Protein AF-A0A2G9R4Y3-F1 (afdb_monomer_lite)

Organism: Aquarana catesbeiana (NCBI:txid8400)

pLDDT: mean 88.49, std 9.56, range [63.53, 98.69]

Sequence (133 aa):
MIDRLEKGSGQQPVNLQEAKLLLKEDDELITEVYDYWIKKRKNCRGSSVIPAVKQEKRDGSSTSDPYVAFRRRTEKMQTRKNRKNDEASYEKMLKLRRDLSRAVTILEMIKRREKSKRELLHLTLEIMEKRYT

Structure (mmCIF, N/CA/C/O backbone):
data_AF-A0A2G9R4Y3-F1
#
_entry.id   AF-A0A2G9R4Y3-F1
#
loop_
_atom_site.group_PDB
_atom_site.id
_atom_site.type_symbol
_atom_site.label_atom_id
_atom_site.label_alt_id
_atom_site.label_comp_id
_atom_site.label_asym_id
_atom_site.label_entity_id
_atom_site.label_seq_id
_atom_site.pdbx_PDB_ins_code
_atom_site.Cartn_x
_atom_site.Cartn_y
_atom_site.Cartn_z
_atom_site.occupancy
_atom_site.B_iso_or_equiv
_atom_site.auth_seq_id
_atom_site.auth_comp_id
_atom_site.auth_asym_id
_atom_site.auth_atom_id
_atom_site.pdbx_PDB_model_num
ATOM 1 N N . MET A 1 1 ? -13.664 -7.518 6.327 1.00 86.12 1 MET A N 1
ATOM 2 C CA . MET A 1 1 ? -12.842 -8.694 6.696 1.00 86.12 1 MET A CA 1
ATOM 3 C C . MET A 1 1 ? -12.596 -9.612 5.498 1.00 86.12 1 MET A C 1
ATOM 5 O O . MET A 1 1 ? -11.438 -9.807 5.159 1.00 86.12 1 MET A O 1
ATOM 9 N N . ILE A 1 2 ? -13.635 -10.055 4.774 1.00 89.19 2 ILE A N 1
ATOM 10 C CA . ILE A 1 2 ? -13.506 -10.882 3.548 1.00 89.19 2 ILE A CA 1
ATOM 11 C C . ILE A 1 2 ? -12.510 -10.322 2.517 1.00 89.19 2 ILE A C 1
ATOM 13 O O . ILE A 1 2 ? -11.633 -11.046 2.068 1.00 89.19 2 ILE A O 1
ATOM 17 N N . ASP A 1 3 ? -12.593 -9.030 2.176 1.00 88.69 3 ASP A N 1
ATOM 18 C CA . ASP A 1 3 ? -11.673 -8.395 1.212 1.00 88.69 3 ASP A CA 1
ATOM 19 C C . ASP A 1 3 ? -10.194 -8.491 1.636 1.00 88.69 3 ASP A C 1
ATOM 21 O O . ASP A 1 3 ? -9.317 -8.692 0.800 1.00 88.69 3 ASP A O 1
ATOM 25 N N . ARG A 1 4 ? -9.907 -8.427 2.945 1.00 89.94 4 ARG A N 1
ATOM 26 C CA . ARG A 1 4 ? -8.541 -8.600 3.468 1.00 89.94 4 ARG A CA 1
ATOM 27 C C . ARG A 1 4 ? -8.068 -10.050 3.336 1.00 89.94 4 ARG A C 1
ATOM 29 O O . ARG A 1 4 ? -6.917 -10.263 2.971 1.00 89.94 4 ARG A O 1
ATOM 36 N N . LEU A 1 5 ? -8.946 -11.028 3.580 1.00 90.44 5 LEU A N 1
ATOM 37 C CA . LEU A 1 5 ? -8.644 -12.453 3.386 1.00 90.44 5 LEU A CA 1
ATOM 38 C C . LEU A 1 5 ? -8.415 -12.788 1.906 1.00 90.44 5 LEU A C 1
ATOM 40 O O . LEU A 1 5 ? -7.486 -13.521 1.570 1.00 90.44 5 LEU A O 1
ATOM 44 N N . GLU A 1 6 ? -9.220 -12.210 1.012 1.00 89.62 6 GLU A N 1
ATOM 45 C CA . GLU A 1 6 ? -9.061 -12.355 -0.438 1.00 89.62 6 GLU A CA 1
ATOM 46 C C . GLU A 1 6 ? -7.744 -11.750 -0.924 1.00 89.62 6 GLU A C 1
ATOM 48 O O . GLU A 1 6 ? -6.988 -12.435 -1.601 1.00 89.62 6 GLU A O 1
ATOM 53 N N . LYS A 1 7 ? -7.414 -10.517 -0.522 1.00 87.94 7 LYS A N 1
ATOM 54 C CA . LYS A 1 7 ? -6.141 -9.871 -0.888 1.00 87.94 7 LYS A CA 1
ATOM 55 C C . LYS A 1 7 ? -4.915 -10.574 -0.305 1.00 87.94 7 LYS A C 1
ATOM 57 O O . LYS A 1 7 ? -3.867 -10.577 -0.943 1.00 87.94 7 LYS A O 1
ATOM 62 N N . GLY A 1 8 ? -5.037 -11.151 0.892 1.00 85.19 8 GLY A N 1
ATOM 63 C CA . GLY A 1 8 ? -3.983 -11.965 1.503 1.00 85.19 8 GLY A CA 1
ATOM 64 C C . GLY A 1 8 ? -3.802 -13.325 0.825 1.00 85.19 8 GLY A C 1
ATOM 65 O O . GLY A 1 8 ? -2.738 -13.928 0.925 1.00 85.19 8 GLY A O 1
ATOM 66 N N . SER A 1 9 ? -4.818 -13.798 0.103 1.00 82.44 9 SER A N 1
ATOM 67 C CA . SER A 1 9 ? -4.778 -15.069 -0.608 1.00 82.44 9 SER A CA 1
ATOM 68 C C . SER A 1 9 ? -4.283 -14.875 -2.032 1.00 82.44 9 SER A C 1
ATOM 70 O O . SER A 1 9 ? -5.017 -14.408 -2.899 1.00 82.44 9 SER A O 1
ATOM 72 N N . GLY A 1 10 ? -3.033 -15.250 -2.281 1.00 74.25 10 GLY A N 1
ATOM 73 C CA . GLY A 1 10 ? -2.484 -15.315 -3.632 1.00 74.25 10 GLY A CA 1
ATOM 74 C C . GLY A 1 10 ? -3.010 -16.536 -4.393 1.00 74.25 10 GLY A C 1
ATOM 75 O O . GLY A 1 10 ? -4.197 -16.675 -4.666 1.00 74.25 10 GLY A O 1
ATOM 76 N N . GLN A 1 11 ? -2.105 -17.449 -4.751 1.00 70.00 11 GLN A N 1
ATOM 77 C CA . GLN A 1 11 ? -2.481 -18.717 -5.391 1.00 70.00 11 GLN A CA 1
ATOM 78 C C . GLN A 1 11 ? -3.101 -19.725 -4.415 1.00 70.00 11 GLN A C 1
ATOM 80 O O . GLN A 1 11 ? -3.841 -20.604 -4.846 1.00 70.00 11 GLN A O 1
ATOM 85 N N . GLN A 1 12 ? -2.792 -19.603 -3.122 1.00 81.00 12 GLN A N 1
ATOM 86 C CA . GLN A 1 12 ? -3.308 -20.462 -2.060 1.00 81.00 12 GLN A CA 1
ATOM 87 C C . GLN A 1 12 ? -4.182 -19.649 -1.101 1.00 81.00 12 GLN A C 1
ATOM 89 O O . GLN A 1 12 ? -3.909 -18.461 -0.885 1.00 81.00 12 GLN A O 1
ATOM 94 N N . PRO A 1 13 ? -5.239 -20.258 -0.539 1.00 85.00 13 PRO A N 1
ATOM 95 C CA . PRO A 1 13 ? -6.035 -19.609 0.480 1.00 85.00 13 PRO A CA 1
ATOM 96 C C . PRO A 1 13 ? -5.221 -19.400 1.754 1.00 85.00 13 PRO A C 1
ATOM 98 O O . PRO A 1 13 ? -4.520 -20.301 2.205 1.00 85.00 13 PRO A O 1
ATOM 101 N N . VAL A 1 14 ? -5.374 -18.209 2.328 1.00 90.38 14 VAL A N 1
ATOM 102 C CA . VAL A 1 14 ? -4.935 -17.876 3.686 1.00 90.38 14 VAL A CA 1
ATOM 103 C C . VAL A 1 14 ? -5.477 -18.917 4.667 1.00 90.38 14 VAL A C 1
ATOM 105 O O . VAL A 1 14 ? -6.645 -19.293 4.563 1.00 90.38 14 VAL A O 1
ATOM 108 N N . ASN A 1 15 ? -4.649 -19.382 5.604 1.00 92.38 15 ASN A N 1
ATOM 109 C CA . ASN A 1 15 ? -5.080 -20.283 6.680 1.00 92.38 15 ASN A CA 1
ATOM 110 C C . ASN A 1 15 ? -5.638 -19.503 7.891 1.00 92.38 15 ASN A C 1
ATOM 112 O O . ASN A 1 15 ? -5.509 -18.283 7.975 1.00 92.38 15 ASN A O 1
ATOM 116 N N . LEU A 1 16 ? -6.254 -20.192 8.857 1.00 91.31 16 LEU A N 1
ATOM 117 C CA . LEU A 1 16 ? -6.872 -19.530 10.015 1.00 91.31 16 LEU A CA 1
ATOM 118 C C . LEU A 1 16 ? -5.866 -18.701 10.843 1.00 91.31 16 LEU A C 1
ATOM 120 O O . LEU A 1 16 ? -6.202 -17.616 11.310 1.00 91.31 16 LEU A O 1
ATOM 124 N N . GLN A 1 17 ? -4.621 -19.165 10.989 1.00 91.06 17 GLN A N 1
ATOM 125 C CA . GLN A 1 17 ? -3.593 -18.444 11.747 1.00 91.06 17 GLN A CA 1
ATOM 126 C C . GLN A 1 17 ? -3.187 -17.139 11.047 1.00 91.06 17 GLN A C 1
ATOM 128 O O . GLN A 1 17 ? -3.051 -16.091 11.677 1.00 91.06 17 GLN A O 1
ATOM 133 N N . GLU A 1 18 ? -3.042 -17.180 9.728 1.00 91.31 18 GLU A N 1
ATOM 134 C CA . GLU A 1 18 ? -2.774 -16.005 8.903 1.00 91.31 18 GLU A CA 1
ATOM 135 C C . GLU A 1 18 ? -3.972 -15.041 8.890 1.00 91.31 18 GLU A C 1
ATOM 137 O O . GLU A 1 18 ? -3.786 -13.824 8.945 1.00 91.31 18 GLU A O 1
ATOM 142 N N . ALA A 1 19 ? -5.203 -15.562 8.888 1.00 90.19 19 ALA A N 1
ATOM 143 C CA . ALA A 1 19 ? -6.419 -14.759 8.996 1.00 90.19 19 ALA A CA 1
ATOM 144 C C . ALA A 1 19 ? -6.454 -13.957 10.306 1.00 90.19 19 ALA A C 1
ATOM 146 O O . ALA A 1 19 ? -6.765 -12.762 10.279 1.00 90.19 19 ALA A O 1
ATOM 147 N N . LYS A 1 20 ? -6.054 -14.576 11.426 1.00 91.19 20 LYS A N 1
ATOM 148 C CA . LYS A 1 20 ? -5.937 -13.892 12.722 1.00 91.19 20 LYS A CA 1
ATOM 149 C C . LYS A 1 20 ? -4.949 -12.729 12.680 1.00 91.19 20 LYS A C 1
ATOM 151 O O . LYS A 1 20 ? -5.277 -11.616 13.092 1.00 91.19 20 LYS A O 1
ATOM 156 N N . LEU A 1 21 ? -3.775 -12.944 12.084 1.00 90.00 21 LEU A N 1
ATOM 157 C CA . LEU A 1 21 ? -2.757 -11.899 11.923 1.00 90.00 21 LEU A CA 1
ATOM 158 C C . LEU A 1 21 ? -3.221 -10.739 11.021 1.00 90.00 21 LEU A C 1
ATOM 160 O O . LEU A 1 21 ? -2.832 -9.588 11.242 1.00 90.00 21 LEU A O 1
ATOM 164 N N . LEU A 1 22 ? -4.044 -11.027 10.008 1.00 88.81 22 LEU A N 1
ATOM 165 C CA . LEU A 1 22 ? -4.528 -10.042 9.036 1.00 88.81 22 LEU A CA 1
ATOM 166 C C . LEU A 1 22 ? -5.677 -9.175 9.556 1.00 88.81 22 LEU A C 1
ATOM 168 O O . LEU A 1 22 ? -5.773 -7.998 9.190 1.00 88.81 22 LEU A O 1
ATOM 172 N N . LEU A 1 23 ? -6.589 -9.755 10.336 1.00 87.69 23 LEU A N 1
ATOM 173 C CA . LEU A 1 23 ? -7.831 -9.083 10.706 1.00 87.69 23 LEU A CA 1
ATOM 174 C C . LEU A 1 23 ? -7.691 -8.246 11.978 1.00 87.69 23 LEU A C 1
ATOM 176 O O . LEU A 1 23 ? -8.237 -7.147 11.977 1.00 87.69 23 LEU A O 1
ATOM 180 N N . LYS A 1 24 ? -6.859 -8.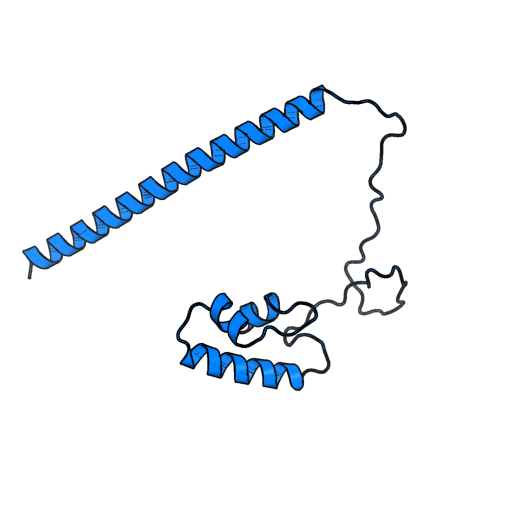664 12.946 1.00 85.19 24 LYS A N 1
ATOM 181 C CA . LYS A 1 24 ? -6.617 -7.943 14.215 1.00 85.19 24 LYS A CA 1
ATOM 182 C C . LYS A 1 24 ? -7.913 -7.576 14.965 1.00 85.19 24 LYS A C 1
ATOM 184 O O . LYS A 1 24 ? -8.002 -6.491 15.528 1.00 85.19 24 LYS A O 1
ATOM 189 N N . GLU A 1 25 ? -8.889 -8.475 14.926 1.00 89.81 25 GLU A N 1
ATOM 190 C CA . GLU A 1 25 ? -10.176 -8.394 15.634 1.00 89.81 25 GLU A CA 1
ATOM 191 C C . GLU A 1 25 ? -10.269 -9.549 16.650 1.00 89.81 25 GLU A C 1
ATOM 193 O O . GLU A 1 25 ? -9.304 -10.299 16.817 1.00 89.81 25 GLU A O 1
ATOM 198 N N . ASP A 1 26 ? -11.425 -9.715 17.294 1.00 91.88 26 ASP A N 1
ATOM 199 C CA . ASP A 1 26 ? -11.687 -10.827 18.210 1.00 91.88 26 ASP A CA 1
ATOM 200 C C . ASP A 1 26 ? -11.611 -12.198 17.521 1.00 91.88 26 ASP A C 1
ATOM 202 O O . ASP A 1 26 ? -12.109 -12.402 16.408 1.00 91.88 26 ASP A O 1
ATOM 206 N N . ASP A 1 27 ? -11.013 -13.165 18.219 1.00 90.94 27 ASP A N 1
ATOM 207 C CA . ASP A 1 27 ? -10.744 -14.513 17.705 1.00 90.94 27 ASP A CA 1
ATOM 208 C C . ASP A 1 27 ? -12.021 -15.269 17.298 1.00 90.94 27 ASP A C 1
ATOM 210 O O . ASP A 1 27 ? -12.012 -16.017 16.315 1.00 90.94 27 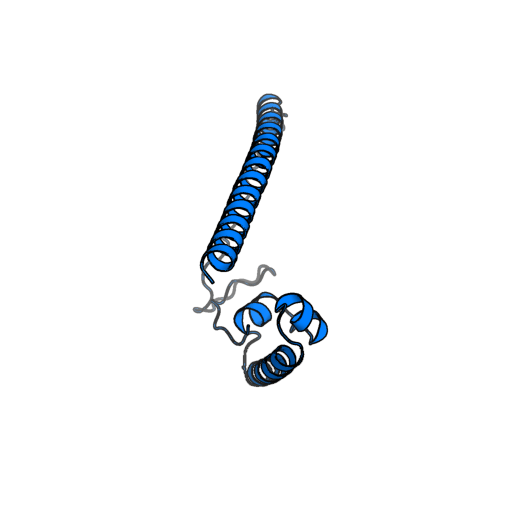ASP A O 1
ATOM 214 N N . GLU A 1 28 ? -13.119 -15.059 18.024 1.00 92.25 28 GLU A N 1
ATOM 215 C CA . GLU A 1 28 ? -14.419 -15.679 17.748 1.00 92.25 28 GLU A CA 1
ATOM 216 C C . GLU A 1 28 ? -15.001 -15.161 16.425 1.00 92.25 28 GLU A C 1
ATOM 218 O O . GLU A 1 28 ? -15.269 -15.946 15.511 1.00 92.25 28 GLU A O 1
ATOM 223 N N . LEU A 1 29 ? -15.043 -13.835 16.255 1.00 93.50 29 LEU A N 1
ATOM 224 C CA . LEU A 1 29 ? -15.484 -13.190 15.018 1.00 93.50 29 LEU A CA 1
ATOM 225 C C . LEU A 1 29 ? -14.607 -13.595 13.823 1.00 93.50 29 LEU A C 1
ATOM 227 O O . LEU A 1 29 ? -15.108 -13.843 12.725 1.00 93.50 29 LEU A O 1
ATOM 231 N N . ILE A 1 30 ? -13.286 -13.669 14.013 1.00 93.81 30 ILE A N 1
ATOM 232 C CA . ILE A 1 30 ? -12.359 -14.090 12.954 1.00 93.81 30 ILE A CA 1
ATOM 233 C C . ILE A 1 30 ? -12.657 -15.518 12.506 1.00 93.81 30 ILE A C 1
ATOM 235 O O . ILE A 1 30 ? -12.646 -15.782 11.302 1.00 93.81 30 ILE A O 1
ATOM 239 N N . THR A 1 31 ? -12.925 -16.419 13.450 1.00 94.25 31 THR A N 1
ATOM 240 C CA . THR A 1 31 ? -13.200 -17.830 13.161 1.00 94.25 31 THR A CA 1
ATOM 241 C C . THR A 1 31 ? -14.493 -17.976 12.361 1.00 94.25 31 THR A C 1
ATOM 243 O O . THR A 1 31 ? -14.471 -18.572 11.284 1.00 94.25 31 THR A O 1
ATOM 246 N N . GLU A 1 32 ? -15.583 -17.332 12.788 1.00 95.12 32 GLU A N 1
ATOM 247 C CA . GLU A 1 32 ? -16.858 -17.361 12.056 1.00 95.12 32 GLU A CA 1
ATOM 248 C C . GLU A 1 32 ? -16.731 -16.795 10.634 1.00 95.12 32 GLU A C 1
ATOM 250 O O . GLU A 1 32 ? -17.212 -17.377 9.653 1.00 95.12 32 GLU A O 1
ATOM 255 N N . VAL A 1 33 ? -16.042 -15.658 10.494 1.00 94.62 33 VAL A N 1
ATOM 256 C CA . VAL A 1 33 ? -15.830 -15.016 9.192 1.00 94.62 33 VAL A CA 1
ATOM 257 C C . VAL A 1 33 ? -14.951 -15.877 8.286 1.00 94.62 33 VAL A C 1
ATOM 259 O O . VAL A 1 33 ? -15.223 -15.971 7.084 1.00 94.62 33 VAL A O 1
ATOM 262 N N . TYR A 1 34 ? -13.906 -16.500 8.834 1.00 94.62 34 TYR A N 1
ATOM 263 C CA . TYR A 1 34 ? -13.020 -17.400 8.101 1.00 94.62 34 TYR A CA 1
ATOM 264 C C . TYR A 1 34 ? -13.770 -18.637 7.597 1.00 94.62 34 TYR A C 1
ATOM 266 O O . TYR A 1 34 ? -13.655 -18.977 6.417 1.00 94.62 34 TYR A O 1
ATOM 274 N N . ASP A 1 35 ? -14.591 -19.257 8.443 1.00 95.19 35 ASP A N 1
ATOM 275 C CA . ASP A 1 35 ? -15.371 -20.444 8.092 1.00 95.19 35 ASP A CA 1
ATOM 276 C C . ASP A 1 35 ? -16.401 -20.146 6.998 1.00 95.19 35 ASP A C 1
ATOM 278 O O . ASP A 1 35 ? -16.522 -20.887 6.011 1.00 95.19 35 ASP A O 1
ATOM 282 N N . TYR A 1 36 ? -17.094 -19.009 7.102 1.00 94.25 36 TYR A N 1
ATOM 283 C CA . TYR A 1 36 ? -17.973 -18.532 6.037 1.00 94.25 36 TYR A CA 1
ATOM 284 C C . TYR A 1 36 ? -17.202 -18.317 4.726 1.00 94.25 36 TYR A C 1
ATOM 286 O O . TYR A 1 36 ? -17.625 -18.760 3.650 1.00 94.25 36 TYR A O 1
ATOM 294 N N . TRP A 1 37 ? -16.055 -17.644 4.804 1.00 93.25 37 TRP A N 1
ATOM 295 C CA . TRP A 1 37 ? -15.244 -17.292 3.648 1.00 93.25 37 TRP A CA 1
ATOM 296 C C . TRP A 1 37 ? -14.680 -18.513 2.921 1.00 93.25 37 TRP A C 1
ATOM 298 O O . TRP A 1 37 ? -14.823 -18.619 1.699 1.00 93.25 37 TRP A O 1
ATOM 308 N N . ILE A 1 38 ? -14.089 -19.461 3.652 1.00 91.88 38 ILE A N 1
ATOM 309 C CA . ILE A 1 38 ? -13.482 -20.655 3.059 1.00 91.88 38 ILE A CA 1
ATOM 310 C C . ILE A 1 38 ? -14.550 -21.548 2.423 1.00 91.88 38 ILE A C 1
ATOM 312 O O . ILE A 1 38 ? -14.339 -22.079 1.331 1.00 91.88 38 ILE A O 1
ATOM 316 N N . LYS A 1 39 ? -15.735 -21.654 3.043 1.00 92.94 39 LYS A N 1
ATOM 317 C CA . LYS A 1 39 ? -16.892 -22.353 2.468 1.00 92.94 39 LYS A CA 1
ATOM 318 C C . LYS A 1 39 ? -17.344 -21.691 1.169 1.00 92.94 39 LYS A C 1
ATOM 320 O O . LYS A 1 39 ? -17.555 -22.377 0.171 1.00 92.94 39 LYS A O 1
ATOM 325 N N . LYS A 1 40 ? -17.446 -20.359 1.152 1.00 91.38 40 LYS A N 1
ATOM 326 C CA . LYS A 1 40 ? -17.815 -19.602 -0.051 1.00 91.38 40 LYS A CA 1
ATOM 327 C C . LYS A 1 40 ? -16.800 -19.802 -1.174 1.00 91.38 40 LYS A C 1
ATOM 329 O O . LYS A 1 40 ? -17.205 -20.065 -2.301 1.00 91.38 40 LYS A O 1
ATOM 334 N N . ARG A 1 41 ? -15.502 -19.762 -0.863 1.00 88.56 41 ARG A N 1
ATOM 335 C CA . ARG A 1 41 ? -14.425 -19.978 -1.835 1.00 88.56 41 ARG A CA 1
ATOM 336 C C . ARG A 1 41 ? -14.416 -21.395 -2.408 1.00 88.56 41 ARG A C 1
ATOM 338 O O . ARG A 1 41 ? -14.250 -21.535 -3.612 1.00 88.56 41 ARG A O 1
ATOM 345 N N . LYS A 1 42 ? -14.657 -22.428 -1.592 1.00 87.12 42 LYS A N 1
ATOM 346 C CA . LYS A 1 42 ? -14.800 -23.820 -2.070 1.00 87.12 42 LYS A CA 1
ATOM 347 C C . LYS A 1 42 ? -15.947 -23.988 -3.073 1.00 87.12 42 LYS A C 1
ATOM 349 O O . LYS A 1 42 ? -15.850 -24.812 -3.973 1.00 87.12 42 LYS A O 1
ATOM 354 N N . ASN A 1 43 ? -17.010 -23.197 -2.931 1.00 88.38 43 ASN A N 1
ATOM 355 C CA . ASN A 1 43 ? -18.159 -23.215 -3.838 1.00 88.38 43 ASN A CA 1
ATOM 356 C C . ASN A 1 43 ? -17.960 -22.342 -5.092 1.00 88.38 43 ASN A C 1
ATOM 358 O O . ASN A 1 43 ? -18.763 -22.409 -6.026 1.00 88.38 43 ASN A O 1
ATOM 362 N N . CYS A 1 44 ? -16.918 -21.510 -5.136 1.00 84.88 44 CYS A N 1
ATOM 363 C CA . CYS A 1 44 ? -16.590 -20.710 -6.308 1.00 84.88 44 CYS A CA 1
ATOM 364 C C . CYS A 1 44 ? -15.859 -21.567 -7.349 1.00 84.88 44 CYS A C 1
ATOM 366 O O . CYS A 1 44 ? -14.923 -22.295 -7.043 1.00 84.88 44 CYS A O 1
ATOM 368 N N . ARG A 1 45 ? -16.244 -21.429 -8.623 1.00 76.19 45 ARG A N 1
ATOM 369 C CA . ARG A 1 45 ? -15.572 -22.110 -9.748 1.00 76.19 45 ARG A CA 1
ATOM 370 C C . ARG A 1 45 ? -14.181 -21.539 -10.069 1.00 76.19 45 ARG A C 1
ATOM 372 O O . ARG A 1 45 ? -13.466 -22.105 -10.888 1.00 76.19 45 ARG A O 1
ATOM 379 N N . GLY A 1 46 ? -13.827 -20.398 -9.479 1.00 75.81 46 GLY A N 1
ATOM 380 C CA . GLY A 1 46 ? -12.557 -19.702 -9.679 1.00 75.81 46 GLY A CA 1
ATOM 381 C C . GLY A 1 46 ? -11.717 -19.641 -8.405 1.00 75.81 46 GLY A C 1
ATOM 382 O O . GLY A 1 46 ? -12.176 -19.990 -7.323 1.00 75.81 46 GLY A O 1
ATOM 383 N N . SER A 1 47 ? -10.485 -19.148 -8.529 1.00 75.69 47 SER A N 1
ATOM 384 C CA . SER A 1 47 ? -9.517 -19.056 -7.425 1.00 75.69 47 SER A CA 1
ATOM 385 C C . SER A 1 47 ? -9.795 -17.933 -6.413 1.00 75.69 47 SER A C 1
ATOM 387 O O . SER A 1 47 ? -9.092 -17.831 -5.413 1.00 75.69 47 SER A O 1
ATOM 389 N N . SER A 1 48 ? -10.792 -17.077 -6.660 1.00 82.56 48 SER A N 1
ATOM 390 C CA . SER A 1 48 ? -11.175 -15.961 -5.788 1.00 82.56 48 SER A CA 1
ATOM 391 C C . SER A 1 48 ? -12.694 -15.817 -5.740 1.00 82.56 48 SER A C 1
ATOM 393 O O . SER A 1 48 ? -13.387 -16.089 -6.722 1.00 82.56 48 SER A O 1
ATOM 395 N N . VAL A 1 49 ? -13.205 -15.381 -4.586 1.00 87.06 49 VAL A N 1
ATOM 396 C CA . VAL A 1 49 ? -14.622 -15.036 -4.403 1.00 87.06 49 VAL A CA 1
ATOM 397 C C . VAL A 1 49 ? -14.950 -13.691 -5.059 1.00 87.06 49 VAL A C 1
ATOM 399 O O . VAL A 1 49 ? -16.093 -13.464 -5.455 1.00 87.06 49 VAL A O 1
ATOM 402 N N . ILE A 1 50 ? -13.963 -12.795 -5.176 1.00 86.88 50 ILE A N 1
ATOM 403 C CA . ILE A 1 50 ? -14.126 -11.479 -5.795 1.00 86.88 50 ILE A CA 1
ATOM 404 C C . ILE A 1 50 ? -13.824 -11.617 -7.293 1.00 86.88 50 ILE A C 1
ATOM 406 O O . ILE A 1 50 ? -12.717 -12.021 -7.655 1.00 86.88 50 ILE A O 1
ATOM 410 N N . PRO A 1 51 ? -14.772 -11.274 -8.184 1.00 86.56 51 PRO A N 1
ATOM 411 C CA . PRO A 1 51 ? -14.511 -11.275 -9.615 1.00 86.56 51 PRO A CA 1
ATOM 412 C C . PRO A 1 51 ? -13.336 -10.353 -9.950 1.00 86.56 51 PRO A C 1
ATOM 414 O O . PRO A 1 51 ? -13.339 -9.171 -9.609 1.00 86.56 51 PRO A O 1
ATOM 417 N N . ALA A 1 52 ? -12.338 -10.899 -10.636 1.00 85.19 52 ALA A N 1
ATOM 418 C CA . ALA A 1 52 ? -11.180 -10.157 -11.107 1.00 85.19 52 ALA A CA 1
ATOM 419 C C . ALA A 1 52 ? -11.102 -10.223 -12.632 1.00 85.19 52 ALA A C 1
ATOM 421 O O . ALA A 1 52 ? -11.514 -11.203 -13.256 1.00 85.19 52 ALA A O 1
ATOM 422 N N . VAL A 1 53 ? -10.539 -9.177 -13.233 1.00 88.56 53 VAL A N 1
ATOM 423 C CA . VAL A 1 53 ? -10.271 -9.160 -14.671 1.00 88.56 53 VAL A CA 1
ATOM 424 C C . VAL A 1 53 ? -9.228 -10.226 -14.997 1.00 88.56 53 VAL A C 1
ATOM 426 O O . VAL A 1 53 ? -8.175 -10.292 -14.358 1.00 88.56 53 VAL A O 1
ATOM 429 N N . LYS A 1 54 ? -9.503 -11.055 -16.007 1.00 87.44 54 LYS A N 1
ATOM 430 C CA . LYS A 1 54 ? -8.561 -12.076 -16.459 1.00 87.44 54 LYS A CA 1
ATOM 431 C C . LYS A 1 54 ? -7.365 -11.391 -17.121 1.00 87.44 54 LYS A C 1
ATOM 433 O O . LYS A 1 54 ? -7.507 -10.705 -18.129 1.00 87.44 54 LYS A O 1
ATOM 438 N N . GLN A 1 55 ? -6.189 -11.571 -16.534 1.00 86.88 55 GLN A N 1
ATOM 439 C CA . GLN A 1 55 ? -4.926 -11.077 -17.080 1.00 86.88 55 GLN A CA 1
ATOM 440 C C . GLN A 1 55 ? -4.204 -12.191 -17.844 1.00 86.88 55 GLN A C 1
ATOM 442 O O . GLN A 1 55 ? -4.499 -13.377 -17.674 1.00 86.88 55 GLN A O 1
ATOM 447 N N . GLU A 1 56 ? -3.262 -11.814 -18.707 1.00 86.19 56 GLU A N 1
ATOM 448 C CA . GLU A 1 56 ? -2.442 -12.788 -19.427 1.00 86.19 56 GLU A CA 1
ATOM 449 C C . GLU A 1 56 ? -1.555 -13.595 -18.469 1.00 86.19 56 GLU A C 1
ATOM 451 O O . GLU A 1 56 ? -1.107 -13.110 -17.425 1.00 86.19 56 GLU A O 1
ATOM 456 N N . LYS A 1 57 ? -1.287 -14.850 -18.831 1.00 81.50 57 LYS A N 1
ATOM 457 C CA . LYS A 1 57 ? -0.370 -15.691 -18.068 1.00 81.50 57 LYS A CA 1
ATOM 458 C C . LYS A 1 57 ? 1.069 -15.204 -18.263 1.00 81.50 57 LYS A C 1
ATOM 460 O O . LYS A 1 57 ? 1.466 -14.787 -19.347 1.00 81.50 57 LYS A O 1
ATOM 465 N N . ARG A 1 58 ? 1.877 -15.305 -17.203 1.00 74.69 58 ARG A N 1
ATOM 466 C CA . ARG A 1 58 ? 3.312 -14.955 -17.226 1.00 74.69 58 ARG A CA 1
ATOM 467 C C . ARG A 1 58 ? 4.190 -15.958 -17.987 1.00 74.69 58 ARG A C 1
ATOM 469 O O . ARG A 1 58 ? 5.383 -15.720 -18.115 1.00 74.69 58 ARG A O 1
ATOM 476 N N . ASP A 1 59 ? 3.612 -17.046 -18.484 1.00 75.12 59 ASP A N 1
ATOM 477 C CA . ASP A 1 59 ? 4.296 -18.098 -19.245 1.00 75.12 59 ASP A CA 1
ATOM 478 C C . ASP A 1 59 ? 4.523 -17.734 -20.726 1.00 75.12 59 ASP A C 1
ATOM 480 O O . ASP A 1 59 ? 5.100 -18.520 -21.470 1.00 75.12 59 ASP A O 1
ATOM 484 N N . GLY A 1 60 ? 4.092 -16.544 -21.166 1.00 65.56 60 GLY A N 1
ATOM 485 C CA . GLY A 1 60 ? 4.278 -16.074 -22.542 1.00 65.56 60 GLY A CA 1
ATOM 486 C C . GLY A 1 60 ? 3.334 -16.726 -23.554 1.00 65.56 60 GLY A C 1
ATOM 487 O O . GLY A 1 60 ? 3.441 -16.450 -24.749 1.00 65.56 60 GLY A O 1
ATOM 488 N N . SER A 1 61 ? 2.385 -17.551 -23.098 1.00 71.88 61 SER A N 1
ATOM 489 C CA . SER A 1 61 ? 1.378 -18.147 -23.970 1.00 71.88 61 SER A CA 1
ATOM 490 C C . SER A 1 61 ? 0.362 -17.096 -24.432 1.00 71.88 61 SER A C 1
ATOM 492 O O . SER A 1 61 ? -0.330 -16.444 -23.643 1.00 71.88 61 SER A O 1
ATOM 494 N N . SER A 1 62 ? 0.249 -16.910 -25.749 1.00 64.75 62 SER A N 1
ATOM 495 C CA . SER A 1 62 ? -0.788 -16.059 -26.327 1.00 64.75 62 SER A CA 1
ATOM 496 C C . SER A 1 62 ? -2.128 -16.790 -26.282 1.00 64.75 62 SER A C 1
ATOM 498 O O . SER A 1 62 ? -2.399 -17.676 -27.088 1.00 64.75 62 SER A O 1
ATOM 500 N N . THR A 1 63 ? -2.993 -16.411 -25.349 1.00 67.38 63 THR A N 1
ATOM 501 C CA . THR A 1 63 ? -4.382 -16.881 -25.334 1.00 67.38 63 THR A CA 1
ATOM 502 C C . THR A 1 63 ? -5.225 -15.983 -26.242 1.00 67.38 63 THR A C 1
ATOM 504 O O . THR A 1 63 ? -5.228 -14.764 -26.063 1.00 67.38 63 THR A O 1
ATOM 507 N N . SER A 1 64 ? -5.947 -16.559 -27.210 1.00 83.06 64 SER A N 1
ATOM 508 C CA . SER A 1 64 ? -6.985 -15.866 -28.008 1.00 83.06 64 SER A CA 1
ATOM 509 C C . SER A 1 64 ? -8.314 -15.755 -27.241 1.00 83.06 64 SER A C 1
ATOM 511 O O . SER A 1 64 ? -9.397 -15.767 -27.817 1.00 83.06 64 SER A O 1
ATOM 513 N N . ASP A 1 65 ? -8.231 -15.715 -25.915 1.00 87.00 65 ASP A N 1
ATOM 514 C CA . ASP A 1 65 ? -9.388 -15.643 -25.039 1.00 87.00 65 ASP A CA 1
ATOM 515 C C . ASP A 1 65 ? -9.891 -14.187 -24.977 1.00 87.00 65 ASP A C 1
ATOM 517 O O . ASP A 1 65 ? -9.114 -13.305 -24.584 1.00 87.00 65 ASP A O 1
ATOM 521 N N . PRO A 1 66 ? -11.157 -13.919 -25.355 1.00 90.00 66 PRO A N 1
ATOM 522 C CA . PRO A 1 66 ? -11.721 -12.570 -25.382 1.00 90.00 66 PRO A CA 1
ATOM 523 C C . PRO A 1 66 ? -11.853 -11.930 -23.992 1.00 90.00 66 PRO A C 1
ATOM 525 O O . PRO A 1 66 ? -11.955 -10.710 -23.904 1.00 90.00 66 PRO A O 1
ATOM 528 N N . TYR A 1 67 ? -11.808 -12.706 -22.903 1.00 90.12 67 TYR A N 1
ATOM 529 C CA . TYR A 1 67 ? -11.863 -12.169 -21.539 1.00 90.12 67 TYR A CA 1
ATOM 530 C C . TYR A 1 67 ? -10.506 -11.663 -21.024 1.00 90.12 67 TYR A C 1
ATOM 532 O O . TYR A 1 67 ? -10.454 -11.061 -19.951 1.00 90.12 67 TYR A O 1
ATOM 540 N N . VAL A 1 68 ? -9.404 -11.893 -21.752 1.00 90.44 68 VAL A N 1
ATOM 541 C CA . VAL A 1 68 ? -8.063 -11.445 -21.344 1.00 90.44 68 VAL A CA 1
ATOM 542 C C . VAL A 1 68 ? -7.858 -9.965 -21.674 1.00 90.44 68 VAL A C 1
ATOM 544 O O . VAL A 1 68 ? -7.676 -9.602 -22.839 1.00 90.44 68 VAL A O 1
ATOM 547 N N . ALA A 1 69 ? -7.791 -9.124 -20.640 1.00 89.88 69 ALA A N 1
ATOM 548 C CA . ALA A 1 69 ? -7.586 -7.678 -20.753 1.00 89.88 69 ALA A CA 1
ATOM 549 C C . ALA A 1 69 ? -6.292 -7.204 -20.058 1.00 89.88 69 ALA A C 1
ATOM 551 O O . ALA A 1 69 ? -5.641 -7.954 -19.331 1.00 89.88 69 ALA A O 1
ATOM 552 N N . PHE A 1 70 ? -5.905 -5.945 -20.311 1.00 89.12 70 PHE A N 1
ATOM 553 C CA . PHE A 1 70 ? -4.708 -5.288 -19.746 1.00 89.12 70 PHE A CA 1
ATOM 554 C C . PHE A 1 70 ? -3.389 -6.050 -19.974 1.00 89.12 70 PHE A C 1
ATOM 556 O O . PHE A 1 70 ? -2.553 -6.171 -19.078 1.00 89.12 70 PHE A O 1
ATOM 563 N N . ARG A 1 71 ? -3.198 -6.577 -21.189 1.00 86.69 71 ARG A N 1
ATOM 564 C CA . ARG A 1 71 ? -1.979 -7.304 -21.580 1.00 86.69 71 ARG A CA 1
ATOM 565 C C . ARG A 1 71 ? -0.736 -6.433 -21.404 1.00 86.69 71 ARG A C 1
ATOM 567 O O . ARG A 1 71 ? -0.710 -5.285 -21.850 1.00 86.69 71 ARG A O 1
ATOM 574 N N . ARG A 1 72 ? 0.321 -6.995 -20.819 1.00 81.81 72 ARG A N 1
ATOM 575 C CA . ARG A 1 72 ? 1.618 -6.339 -20.664 1.00 81.81 72 ARG A CA 1
ATOM 576 C C . ARG A 1 72 ? 2.362 -6.496 -21.980 1.00 81.81 72 ARG A C 1
ATOM 578 O O . ARG A 1 72 ? 3.195 -7.379 -22.168 1.00 81.81 72 ARG A O 1
ATOM 585 N N . ARG A 1 73 ? 2.076 -5.613 -22.931 1.00 80.75 73 ARG A N 1
ATOM 586 C CA . ARG A 1 73 ? 2.996 -5.437 -24.054 1.00 80.75 73 ARG A CA 1
ATOM 587 C C . ARG A 1 73 ? 4.286 -4.899 -23.457 1.00 80.75 73 ARG A C 1
ATOM 589 O O . ARG A 1 73 ? 4.271 -3.879 -22.776 1.00 80.75 73 ARG A O 1
ATOM 596 N N . THR A 1 74 ? 5.377 -5.638 -23.624 1.00 66.56 74 THR A N 1
ATOM 597 C CA . THR A 1 74 ? 6.681 -5.164 -23.186 1.00 66.56 74 THR A CA 1
ATOM 598 C C . THR A 1 74 ? 6.976 -3.870 -23.932 1.00 66.56 74 THR A C 1
ATOM 60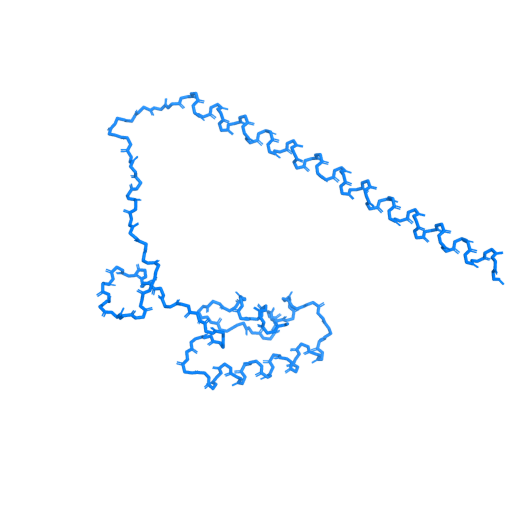0 O O . THR A 1 74 ? 7.349 -3.879 -25.103 1.00 66.56 74 THR A O 1
ATOM 603 N N . GLU A 1 75 ? 6.872 -2.746 -23.230 1.00 63.53 75 GLU A N 1
ATOM 604 C CA . GLU A 1 75 ? 7.852 -1.687 -23.404 1.00 63.53 75 GLU A CA 1
ATOM 605 C C . GLU A 1 75 ? 9.180 -2.353 -23.050 1.00 63.53 75 GLU A C 1
ATOM 607 O O . GLU A 1 75 ? 9.536 -2.506 -21.881 1.00 63.53 75 GLU A O 1
ATOM 612 N N . LYS A 1 76 ? 9.849 -2.941 -24.050 1.00 66.62 76 LYS A N 1
ATOM 613 C CA . LYS A 1 76 ? 11.189 -3.479 -23.840 1.00 66.62 76 LYS A CA 1
ATOM 614 C C . LYS A 1 76 ? 11.980 -2.335 -23.233 1.00 66.62 76 LYS A C 1
ATOM 616 O O . LYS A 1 76 ? 12.043 -1.271 -23.846 1.00 66.62 76 LYS A O 1
ATOM 621 N N . MET A 1 77 ? 12.525 -2.551 -22.037 1.00 69.06 77 MET A N 1
ATOM 622 C CA . MET A 1 77 ? 13.397 -1.584 -21.385 1.00 69.06 77 MET A CA 1
ATOM 623 C C . MET A 1 77 ? 14.445 -1.182 -22.419 1.00 69.06 77 MET A C 1
ATOM 625 O O . MET A 1 77 ? 15.269 -2.009 -22.815 1.00 69.06 77 MET A O 1
ATOM 629 N N . GLN A 1 78 ? 14.349 0.042 -22.936 1.00 75.12 78 GLN A N 1
ATOM 630 C CA . GLN A 1 78 ? 15.250 0.498 -23.981 1.00 75.12 78 GLN A CA 1
ATOM 631 C C . GLN A 1 78 ? 16.600 0.739 -23.324 1.00 75.12 78 GLN A C 1
ATOM 633 O O . GLN A 1 78 ? 16.868 1.785 -22.734 1.00 75.12 78 GLN A O 1
ATOM 638 N N . THR A 1 79 ? 17.449 -0.279 -23.366 1.00 74.00 79 THR A N 1
ATOM 639 C CA . THR A 1 79 ? 18.821 -0.170 -22.897 1.00 74.00 79 THR A CA 1
ATOM 640 C C . THR A 1 79 ? 19.609 0.657 -23.901 1.00 74.00 79 THR A C 1
ATOM 642 O O . THR A 1 79 ? 19.538 0.420 -25.109 1.00 74.00 79 THR A O 1
ATOM 645 N N . ARG A 1 80 ? 20.393 1.622 -23.417 1.00 74.44 80 ARG A N 1
ATOM 646 C CA . ARG A 1 80 ? 21.295 2.398 -24.276 1.00 74.44 80 ARG A CA 1
ATOM 647 C C . ARG A 1 80 ? 22.289 1.447 -24.958 1.00 74.44 80 ARG A C 1
ATOM 649 O O . ARG A 1 80 ? 22.921 0.647 -24.276 1.00 74.44 80 ARG A O 1
ATOM 656 N N . LYS A 1 81 ? 22.470 1.565 -26.283 1.00 78.44 81 LYS A N 1
ATOM 657 C CA . LYS A 1 81 ? 23.467 0.775 -27.044 1.00 78.44 81 LYS A CA 1
ATOM 658 C C . LYS A 1 81 ? 24.910 1.011 -26.564 1.00 78.44 81 LYS A C 1
ATOM 660 O O . LYS A 1 81 ? 25.725 0.101 -26.636 1.00 78.44 81 LYS A O 1
ATOM 665 N N . ASN A 1 82 ? 25.204 2.199 -26.028 1.00 77.38 82 ASN A N 1
ATOM 666 C CA . ASN A 1 82 ? 26.514 2.546 -25.471 1.00 77.38 82 ASN A CA 1
ATOM 667 C C . ASN A 1 82 ? 26.483 2.472 -23.935 1.00 77.38 82 ASN A C 1
ATOM 669 O O . ASN A 1 82 ? 25.697 3.185 -23.304 1.00 77.38 82 ASN A O 1
ATOM 673 N N . ARG A 1 83 ? 27.374 1.669 -23.328 1.00 65.75 83 ARG A N 1
ATOM 674 C CA . ARG A 1 83 ? 27.604 1.616 -21.867 1.00 65.75 83 ARG A CA 1
ATOM 675 C C . ARG A 1 83 ? 28.312 2.887 -21.385 1.00 65.75 83 ARG A C 1
ATOM 677 O O . ARG A 1 83 ? 29.491 2.857 -21.055 1.00 65.75 83 ARG A O 1
ATOM 684 N N . LYS A 1 84 ? 27.609 4.020 -21.354 1.00 70.88 84 LYS A N 1
ATOM 685 C CA . LYS A 1 84 ? 28.086 5.201 -20.621 1.00 70.88 84 LYS A CA 1
ATOM 686 C C . LYS A 1 84 ? 27.643 5.089 -19.165 1.00 70.88 84 LYS A C 1
ATOM 688 O O . LYS A 1 84 ? 26.446 4.984 -18.904 1.00 70.88 84 LYS A O 1
ATOM 693 N N . ASN A 1 85 ? 28.604 5.097 -18.248 1.00 70.69 85 ASN A N 1
ATOM 694 C CA . ASN A 1 85 ? 28.343 5.230 -16.820 1.00 70.69 85 ASN A CA 1
ATOM 695 C C . ASN A 1 85 ? 28.099 6.719 -16.525 1.00 70.69 85 ASN A C 1
ATOM 697 O O . ASN A 1 85 ? 29.039 7.507 -16.544 1.00 70.69 85 ASN A O 1
ATOM 701 N N . ASP A 1 86 ? 26.834 7.119 -16.394 1.00 80.50 86 ASP A N 1
ATOM 702 C CA . ASP A 1 86 ? 26.448 8.524 -16.222 1.00 80.50 86 ASP A CA 1
ATOM 703 C C . ASP A 1 86 ? 26.525 8.922 -14.742 1.00 80.50 86 ASP A C 1
ATOM 705 O O . ASP A 1 86 ? 25.556 8.787 -13.990 1.00 80.50 86 ASP A O 1
ATOM 709 N N . GLU A 1 87 ? 27.704 9.391 -14.332 1.00 88.88 87 GLU A N 1
ATOM 710 C CA . GLU A 1 87 ? 28.004 9.860 -12.975 1.00 88.88 87 GLU A CA 1
ATOM 711 C C . GLU A 1 87 ? 26.984 10.901 -12.485 1.00 88.88 87 GLU A C 1
ATOM 713 O O . GLU A 1 87 ? 26.485 10.800 -11.364 1.00 88.88 87 GLU A O 1
ATOM 718 N N . ALA A 1 88 ? 26.541 11.810 -13.359 1.00 89.75 88 ALA A N 1
ATOM 719 C CA . ALA A 1 88 ? 25.553 12.831 -13.015 1.00 89.75 88 ALA A CA 1
ATOM 720 C C . ALA A 1 88 ? 24.178 12.235 -12.654 1.00 89.75 88 ALA A C 1
ATOM 722 O O . ALA A 1 88 ? 23.473 12.745 -11.779 1.00 89.75 88 ALA A O 1
ATOM 723 N N . SER A 1 89 ? 23.768 11.146 -13.312 1.00 89.94 89 SER A N 1
ATOM 724 C CA . SER A 1 89 ? 22.534 10.431 -12.956 1.00 89.94 89 SER A CA 1
ATOM 725 C C . SER A 1 89 ? 22.664 9.722 -11.603 1.00 89.94 89 SER A C 1
ATOM 727 O O . SER A 1 89 ? 21.713 9.713 -10.816 1.00 89.94 89 SER A O 1
ATOM 729 N N . TYR A 1 90 ? 23.845 9.180 -11.296 1.00 92.19 90 TYR A N 1
ATOM 730 C CA . TYR A 1 90 ? 24.127 8.558 -10.002 1.00 92.19 90 TYR A CA 1
ATOM 731 C C . TYR A 1 90 ? 24.128 9.582 -8.856 1.00 92.19 90 TYR A C 1
ATOM 733 O O . TYR A 1 90 ? 23.484 9.360 -7.828 1.00 92.19 90 TYR A O 1
ATOM 741 N N . GLU A 1 91 ? 24.747 10.748 -9.046 1.00 95.69 91 GLU A N 1
ATOM 742 C CA . GLU A 1 91 ? 24.710 11.848 -8.076 1.00 95.69 91 GLU A CA 1
ATOM 743 C C . GLU A 1 91 ? 23.280 12.325 -7.789 1.00 95.69 91 GLU A C 1
ATOM 745 O O . GLU A 1 91 ? 22.901 12.512 -6.627 1.00 95.69 91 GLU A O 1
ATOM 750 N N . LYS A 1 92 ? 22.444 12.458 -8.831 1.00 96.69 92 LYS A N 1
ATOM 751 C CA . LYS A 1 92 ? 21.01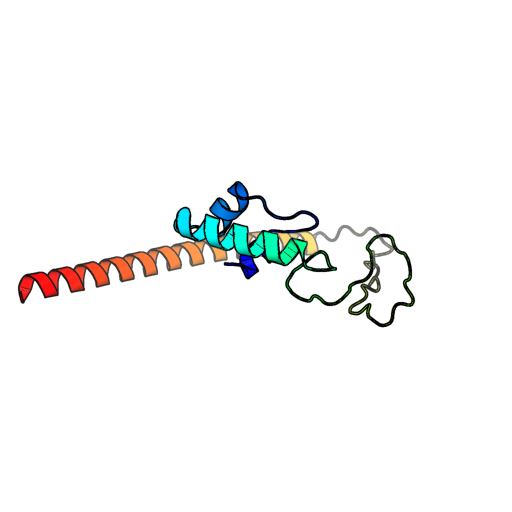5 12.787 -8.680 1.00 96.69 92 LYS A CA 1
ATOM 752 C C . LYS A 1 92 ? 20.274 11.738 -7.855 1.00 96.69 92 LYS A C 1
ATOM 754 O O . LYS A 1 92 ? 19.469 12.105 -7.001 1.00 96.69 92 LYS A O 1
ATOM 759 N N . MET A 1 93 ? 20.559 10.452 -8.060 1.00 96.94 93 MET A N 1
ATOM 760 C CA . MET A 1 93 ? 19.970 9.369 -7.267 1.00 96.94 93 MET A CA 1
ATOM 761 C C . MET A 1 93 ? 20.406 9.439 -5.795 1.00 96.94 93 MET A C 1
ATOM 763 O O . MET A 1 93 ? 19.575 9.275 -4.899 1.00 96.94 93 MET A O 1
ATOM 767 N N . LEU A 1 94 ? 21.682 9.729 -5.519 1.00 97.81 94 LEU A N 1
ATOM 768 C CA . LEU A 1 94 ? 22.169 9.920 -4.149 1.00 97.81 94 LEU A CA 1
ATOM 769 C C . LEU A 1 94 ? 21.509 11.125 -3.471 1.00 97.81 94 LEU A C 1
ATOM 771 O O . LEU A 1 94 ? 21.113 11.030 -2.307 1.00 97.81 94 LEU A O 1
ATOM 775 N N . LYS A 1 95 ? 21.353 12.239 -4.194 1.00 98.00 95 LYS A N 1
ATOM 776 C CA . LYS A 1 95 ? 20.627 13.415 -3.705 1.00 98.00 95 LYS A CA 1
ATOM 777 C C . LYS A 1 95 ? 19.167 13.076 -3.398 1.00 98.00 95 LYS A C 1
ATOM 779 O O . LYS A 1 95 ? 18.726 13.319 -2.281 1.00 98.00 95 LYS A O 1
ATOM 784 N N . LEU A 1 96 ? 18.466 12.424 -4.328 1.00 98.31 96 LEU A N 1
ATOM 785 C CA . LEU A 1 96 ? 17.080 11.987 -4.139 1.00 98.31 96 LEU A CA 1
ATOM 786 C C . LEU A 1 96 ? 16.928 11.105 -2.894 1.00 98.31 96 LEU A C 1
ATOM 788 O O . LEU A 1 96 ? 16.016 11.312 -2.098 1.00 98.31 96 LEU A O 1
ATOM 792 N N . ARG A 1 97 ? 17.841 10.150 -2.685 1.00 98.31 97 ARG A N 1
ATOM 793 C CA . ARG A 1 97 ? 17.839 9.306 -1.484 1.00 98.31 97 ARG A CA 1
ATOM 794 C C . ARG A 1 97 ? 17.950 10.145 -0.208 1.00 98.31 97 ARG A C 1
ATOM 796 O O . ARG A 1 97 ? 17.185 9.910 0.723 1.00 98.31 97 ARG A O 1
ATOM 803 N N . ARG A 1 98 ? 18.878 11.108 -0.158 1.00 98.44 98 ARG A N 1
ATOM 804 C CA . ARG A 1 98 ? 19.055 12.005 1.002 1.00 98.44 98 ARG A CA 1
ATOM 805 C C . ARG A 1 98 ? 17.810 12.856 1.249 1.00 98.44 98 ARG A C 1
ATOM 807 O O . ARG A 1 98 ? 17.362 12.945 2.390 1.00 98.44 98 ARG A O 1
ATOM 814 N N . ASP A 1 99 ? 17.236 13.423 0.191 1.00 98.31 99 ASP A N 1
ATOM 815 C CA . ASP A 1 99 ? 16.037 14.261 0.271 1.00 98.31 99 ASP A CA 1
ATOM 816 C C . ASP A 1 99 ? 14.830 13.456 0.782 1.00 98.31 99 ASP A C 1
ATOM 818 O O . ASP A 1 99 ? 14.125 13.909 1.685 1.00 98.31 99 ASP A O 1
ATOM 822 N N . LEU A 1 100 ? 14.643 12.221 0.301 1.00 98.56 100 LEU A N 1
ATOM 823 C CA . LEU A 1 100 ? 13.601 11.316 0.796 1.00 98.56 100 LEU A CA 1
ATOM 824 C C . LEU A 1 100 ? 13.831 10.908 2.255 1.00 98.56 100 LEU A C 1
ATOM 826 O O . LEU A 1 100 ? 12.888 10.914 3.043 1.00 98.56 100 LEU A O 1
ATOM 830 N N . SER A 1 101 ? 15.071 10.599 2.652 1.00 98.50 101 SER A N 1
ATOM 831 C CA . SER A 1 101 ? 15.389 10.319 4.059 1.00 98.50 101 SER A CA 1
ATOM 832 C C . SER A 1 101 ? 15.061 11.514 4.960 1.00 98.50 101 SER A C 1
ATOM 834 O O . SER A 1 101 ? 14.444 11.336 6.009 1.00 98.50 101 SER A O 1
ATOM 836 N N . ARG A 1 102 ? 15.391 12.737 4.527 1.00 98.44 102 ARG A N 1
ATOM 837 C CA . ARG A 1 102 ? 15.052 13.967 5.254 1.00 98.44 102 ARG A CA 1
ATOM 838 C C . ARG A 1 102 ? 13.540 14.180 5.345 1.00 98.44 102 ARG A C 1
ATOM 840 O O . ARG A 1 102 ? 13.045 14.532 6.414 1.00 98.44 102 ARG A O 1
ATOM 847 N N . ALA A 1 103 ? 12.807 13.946 4.256 1.00 98.56 103 ALA A N 1
ATOM 848 C CA . ALA A 1 103 ? 11.349 14.034 4.245 1.00 98.56 103 ALA A CA 1
ATOM 849 C C . ALA A 1 103 ? 10.717 13.061 5.255 1.00 98.56 103 ALA A C 1
ATOM 851 O O . ALA A 1 103 ? 9.843 13.462 6.020 1.00 98.56 103 ALA A O 1
ATOM 852 N N . VAL A 1 104 ? 11.209 11.818 5.329 1.00 98.44 104 VAL A N 1
ATOM 853 C CA . VAL A 1 104 ? 10.753 10.827 6.321 1.00 98.44 104 VAL A CA 1
ATOM 854 C C . VAL A 1 104 ? 10.994 11.315 7.752 1.00 98.44 104 VAL A C 1
ATOM 856 O O . VAL A 1 104 ? 10.093 11.212 8.583 1.00 98.44 104 VAL A O 1
ATOM 859 N N . THR A 1 105 ? 12.159 11.902 8.049 1.00 98.44 105 THR A N 1
ATOM 860 C CA . THR A 1 105 ? 12.435 12.476 9.378 1.00 98.44 105 THR A CA 1
ATOM 861 C C . THR A 1 105 ? 11.448 13.586 9.739 1.00 98.44 105 THR A C 1
ATOM 863 O O . THR A 1 105 ? 10.906 13.584 10.843 1.00 98.44 105 THR A O 1
ATOM 866 N N . ILE A 1 106 ? 11.168 14.508 8.811 1.00 98.50 106 ILE A N 1
ATOM 867 C CA . ILE A 1 106 ? 10.206 15.601 9.034 1.00 98.50 106 ILE A CA 1
ATOM 868 C C . ILE A 1 106 ? 8.798 15.040 9.271 1.00 98.50 106 ILE A C 1
ATOM 870 O O . ILE A 1 106 ? 8.115 15.464 10.203 1.00 98.50 106 ILE A O 1
ATOM 874 N N . LEU A 1 107 ? 8.369 14.061 8.471 1.00 98.69 107 LEU A N 1
ATOM 875 C CA . LEU A 1 107 ? 7.066 13.413 8.631 1.00 98.69 107 LEU A CA 1
ATOM 876 C C . LEU A 1 107 ? 6.934 12.710 9.988 1.00 98.69 107 LEU A C 1
ATOM 878 O O . LEU A 1 107 ? 5.894 12.820 10.634 1.00 98.69 107 LEU A O 1
ATOM 882 N N . GLU A 1 108 ? 7.989 12.046 10.460 1.00 98.44 108 GLU A N 1
ATOM 883 C CA . GLU A 1 108 ? 8.005 11.414 11.782 1.00 98.44 108 GLU A CA 1
ATOM 884 C C . GLU A 1 108 ? 7.925 12.458 12.912 1.00 98.44 108 GLU A C 1
ATOM 886 O O . GLU A 1 108 ? 7.183 12.265 13.877 1.00 98.44 108 GLU A O 1
ATOM 891 N N . MET A 1 109 ? 8.602 13.606 12.777 1.00 98.56 109 MET A N 1
ATOM 892 C CA . MET A 1 109 ? 8.461 14.724 13.723 1.00 98.56 109 MET A CA 1
ATOM 893 C C . MET A 1 109 ? 7.028 15.276 13.753 1.00 98.56 109 MET A C 1
ATOM 895 O O . MET A 1 109 ? 6.483 15.505 14.833 1.00 98.56 109 MET A O 1
ATOM 899 N N . ILE A 1 110 ? 6.392 15.455 12.589 1.00 98.62 110 ILE A N 1
ATOM 900 C CA . ILE A 1 110 ? 4.998 15.918 12.495 1.00 98.62 110 ILE A CA 1
ATOM 901 C C . ILE A 1 110 ? 4.057 14.904 13.147 1.00 98.62 110 ILE A C 1
ATOM 903 O O . ILE A 1 110 ? 3.236 15.282 13.978 1.00 98.62 110 ILE A O 1
ATOM 907 N N . LYS A 1 111 ? 4.211 13.613 12.841 1.00 98.56 111 LYS A N 1
ATOM 908 C CA . LYS A 1 111 ? 3.418 12.538 13.448 1.00 98.56 111 LYS A CA 1
ATOM 909 C C . LYS A 1 111 ? 3.507 12.559 14.977 1.00 98.56 111 LYS A C 1
ATOM 911 O O . LYS A 1 111 ? 2.477 12.467 15.641 1.00 98.56 111 LYS A O 1
ATOM 916 N N . ARG A 1 112 ? 4.713 12.711 15.542 1.00 98.56 112 ARG A N 1
ATOM 917 C CA . ARG A 1 112 ? 4.910 12.836 17.000 1.00 98.56 112 ARG A CA 1
ATOM 918 C C . ARG A 1 112 ? 4.221 14.079 17.557 1.00 98.56 112 ARG A C 1
ATOM 920 O O . ARG A 1 112 ? 3.511 13.973 18.549 1.00 98.56 112 ARG A O 1
ATOM 927 N N . ARG A 1 113 ? 4.364 15.226 16.886 1.00 98.69 113 ARG A N 1
ATOM 928 C CA . ARG A 1 113 ? 3.714 16.483 17.285 1.00 98.69 113 ARG A CA 1
ATOM 929 C C . ARG A 1 113 ? 2.192 16.351 17.334 1.00 98.69 113 ARG A C 1
ATOM 931 O O . ARG A 1 113 ? 1.580 16.753 18.319 1.00 98.69 113 ARG A O 1
ATOM 938 N N . GLU A 1 114 ? 1.578 15.792 16.293 1.00 98.62 114 GLU A N 1
ATOM 939 C CA . GLU A 1 114 ? 0.119 15.631 16.247 1.00 98.62 114 GLU A CA 1
ATOM 940 C C . GLU A 1 114 ? -0.376 14.580 17.255 1.00 98.62 114 GLU A C 1
ATOM 942 O O . GLU A 1 114 ? -1.444 14.754 17.841 1.00 98.62 114 GLU A O 1
ATOM 947 N N . LYS A 1 115 ? 0.425 13.543 17.548 1.00 98.50 115 LYS A N 1
ATOM 948 C CA . LYS A 1 115 ? 0.146 12.605 18.646 1.00 98.50 115 LYS A CA 1
ATOM 949 C C . LYS A 1 115 ? 0.119 13.321 20.003 1.00 98.50 115 LYS A C 1
ATOM 951 O O . LYS A 1 115 ? -0.874 13.200 20.712 1.00 98.50 115 LYS A O 1
ATOM 956 N N . SER A 1 116 ? 1.139 14.119 20.326 1.00 98.50 116 SER A N 1
ATOM 957 C CA . SER A 1 116 ? 1.190 14.857 21.597 1.00 98.50 116 SER A CA 1
ATOM 958 C C . SER A 1 116 ? 0.067 15.889 21.733 1.00 98.50 116 SER A C 1
ATOM 960 O O . SER A 1 116 ? -0.501 16.033 22.810 1.00 98.50 116 SER A O 1
ATOM 962 N N . LYS A 1 117 ? -0.318 16.578 20.648 1.00 98.62 117 LYS A N 1
ATOM 963 C CA . LYS A 1 117 ? -1.493 17.469 20.663 1.00 98.62 117 LYS A CA 1
ATOM 964 C C . LYS A 1 117 ? -2.787 16.714 20.960 1.00 98.62 117 LYS A C 1
ATOM 966 O O . LYS A 1 117 ? -3.606 17.198 21.735 1.00 98.62 117 LYS A O 1
ATOM 971 N N . ARG A 1 118 ? -2.971 15.534 20.355 1.00 98.38 118 ARG A N 1
ATOM 972 C CA . ARG A 1 118 ? -4.129 14.674 20.627 1.00 98.38 118 ARG A CA 1
ATOM 973 C C . ARG A 1 118 ? -4.152 14.235 22.092 1.00 98.38 118 ARG A C 1
ATOM 975 O O . ARG A 1 118 ? -5.204 14.307 22.710 1.00 98.38 118 ARG A O 1
ATOM 982 N N . GLU A 1 119 ? -3.018 13.808 22.641 1.00 98.25 119 GLU A N 1
ATOM 983 C CA . GLU A 1 119 ? -2.895 13.413 24.055 1.00 98.25 119 GLU A CA 1
ATOM 984 C C . GLU A 1 119 ? -3.217 14.576 25.005 1.00 98.25 119 GLU A C 1
ATOM 986 O O . GLU A 1 119 ? -3.993 14.399 25.941 1.00 98.25 119 GLU A O 1
ATOM 991 N N . LEU A 1 120 ? -2.709 15.780 24.720 1.00 98.38 120 LEU A N 1
ATOM 992 C CA . LEU A 1 120 ? -3.021 16.985 25.493 1.00 98.38 120 LEU A CA 1
ATOM 993 C C . LEU A 1 120 ? -4.520 17.319 25.471 1.00 98.38 120 LEU A C 1
ATOM 995 O O . LEU A 1 120 ? -5.082 17.690 26.500 1.00 98.38 120 LEU A O 1
ATOM 999 N N . LEU A 1 121 ? -5.168 17.185 24.310 1.00 98.38 121 LEU A N 1
ATOM 1000 C CA . LEU A 1 121 ? -6.605 17.418 24.176 1.00 98.38 121 LEU A CA 1
ATOM 1001 C C . LEU A 1 121 ? -7.411 16.425 25.023 1.00 98.38 121 LEU A C 1
ATOM 1003 O O . LEU A 1 121 ? -8.286 16.854 25.767 1.00 98.38 121 LEU A O 1
ATOM 1007 N N . HIS A 1 122 ? -7.091 15.127 24.947 1.00 97.94 122 HIS A N 1
ATOM 1008 C CA . HIS A 1 122 ? -7.748 14.092 25.759 1.00 97.94 122 HIS A CA 1
ATOM 1009 C C . HIS A 1 122 ? -7.598 14.364 27.256 1.00 97.94 122 HIS A C 1
ATOM 1011 O O . HIS A 1 122 ? -8.590 14.338 27.976 1.00 97.94 122 HIS A O 1
ATOM 1017 N N . LEU A 1 123 ? -6.392 14.721 27.708 1.00 97.88 123 LEU A N 1
ATOM 1018 C CA . LEU A 1 123 ? -6.158 15.085 29.107 1.00 97.88 123 LEU A CA 1
ATOM 1019 C C . LEU A 1 123 ? -6.961 16.328 29.521 1.00 97.88 123 LEU A C 1
ATOM 1021 O O . LEU A 1 123 ? -7.500 16.388 30.622 1.00 97.88 123 LEU A O 1
ATOM 1025 N N . THR A 1 124 ? -7.053 17.328 28.644 1.00 97.81 124 THR A N 1
ATOM 1026 C CA . THR A 1 124 ? -7.820 18.552 28.917 1.00 97.81 124 THR A CA 1
ATOM 1027 C C . THR A 1 124 ? -9.307 18.246 29.077 1.00 97.81 124 THR A C 1
ATOM 1029 O O . THR A 1 124 ? -9.929 18.761 30.004 1.00 97.81 124 THR A O 1
ATOM 1032 N N . LEU A 1 125 ? -9.864 17.392 28.212 1.00 97.50 125 LEU A N 1
ATOM 1033 C CA . LEU A 1 125 ? -11.250 16.931 28.313 1.00 97.50 125 LEU A CA 1
ATOM 1034 C C . LEU A 1 125 ? -11.496 16.191 29.632 1.00 97.50 125 LEU A C 1
ATOM 1036 O O . LEU A 1 125 ? -12.409 16.561 30.363 1.00 97.50 125 LEU A O 1
ATOM 1040 N N . GLU A 1 126 ? -10.631 15.239 29.988 1.00 97.44 126 GLU A N 1
ATOM 1041 C CA . GLU A 1 126 ? -10.740 14.483 31.243 1.00 97.44 126 GLU A CA 1
ATOM 1042 C C . GLU A 1 126 ? -10.684 15.399 32.480 1.00 97.44 126 GLU A C 1
ATOM 1044 O O . GLU A 1 126 ? -11.451 15.232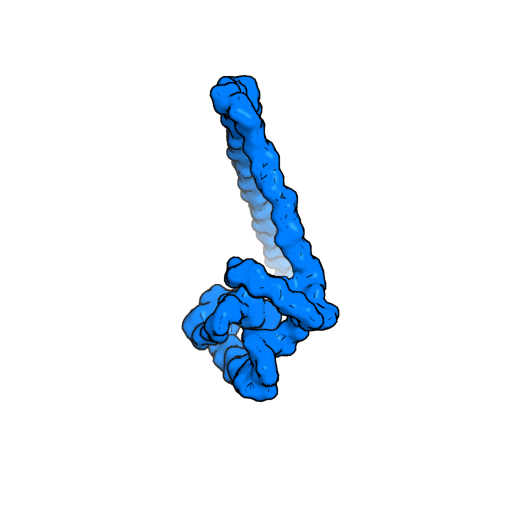 33.430 1.00 97.44 126 GLU A O 1
ATOM 1049 N N . ILE A 1 127 ? -9.794 16.399 32.479 1.00 97.38 127 ILE A N 1
ATOM 1050 C CA . ILE A 1 127 ? -9.700 17.381 33.569 1.00 97.38 127 ILE A CA 1
ATOM 1051 C C . ILE A 1 127 ? -10.975 18.220 33.660 1.00 97.38 127 ILE A C 1
ATOM 1053 O O . ILE A 1 127 ? -11.433 18.496 34.767 1.00 97.38 127 ILE A O 1
ATOM 1057 N N . MET A 1 128 ? -11.525 18.665 32.528 1.00 97.44 128 MET A N 1
ATOM 1058 C CA . MET A 1 128 ? -12.768 19.439 32.515 1.00 97.44 128 MET A CA 1
ATOM 1059 C C . MET A 1 128 ? -13.931 18.609 33.063 1.00 97.44 128 MET A C 1
ATOM 1061 O O . MET A 1 128 ? -14.618 19.073 33.967 1.00 97.44 128 MET A O 1
ATOM 1065 N N . GLU A 1 129 ? -14.106 17.371 32.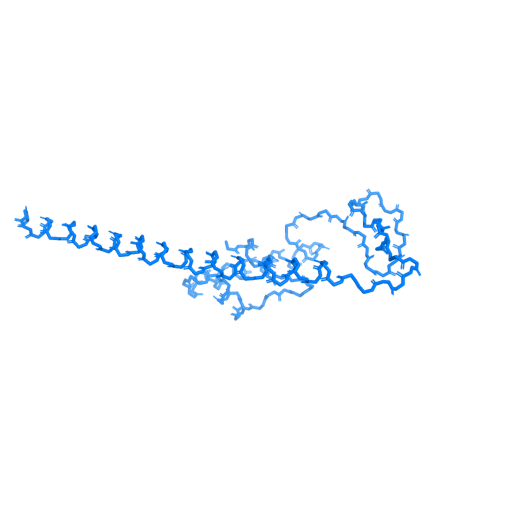599 1.00 96.50 129 GLU A N 1
ATOM 1066 C CA . GLU A 1 129 ? -15.156 16.469 33.090 1.00 96.50 129 GLU A CA 1
ATOM 1067 C C . GLU A 1 129 ? -15.066 16.266 34.606 1.00 96.50 129 GLU A C 1
ATOM 1069 O O . GLU A 1 129 ? -16.053 16.468 35.308 1.00 96.50 129 GLU A O 1
ATOM 1074 N N . LYS A 1 130 ? -13.872 15.975 35.136 1.00 95.69 130 LYS A N 1
ATOM 1075 C CA . LYS A 1 130 ? -13.660 15.780 36.582 1.00 95.69 130 LYS A CA 1
ATOM 1076 C C . LYS A 1 130 ? -13.796 17.049 37.428 1.00 95.69 130 LYS A C 1
ATOM 1078 O O . LYS A 1 130 ? -13.889 16.944 38.644 1.00 95.69 130 LYS A O 1
ATOM 1083 N N . ARG A 1 131 ? -13.713 18.245 36.835 1.00 94.44 131 ARG A N 1
ATOM 1084 C CA . ARG A 1 131 ? -13.876 19.522 37.561 1.00 94.44 131 ARG A CA 1
ATOM 1085 C C . ARG A 1 131 ? -15.330 19.959 37.675 1.00 94.44 131 ARG A C 1
ATOM 1087 O O . ARG A 1 131 ? -15.652 20.696 38.601 1.00 94.44 131 ARG A O 1
ATOM 1094 N N . TYR A 1 132 ? -16.159 19.575 36.708 1.00 89.12 132 TYR A N 1
ATOM 1095 C CA . TYR A 1 132 ? -17.557 20.001 36.603 1.00 89.12 132 TYR A CA 1
ATOM 1096 C C . TYR A 1 132 ? -18.559 18.857 36.834 1.00 89.12 132 TYR A C 1
ATOM 1098 O O . TYR A 1 132 ? -19.753 19.051 36.614 1.00 89.12 132 TYR A O 1
ATOM 1106 N N . THR A 1 133 ? -18.073 17.705 37.302 1.00 68.06 133 THR A N 1
ATOM 1107 C CA . THR A 1 133 ? -18.856 16.585 37.845 1.00 68.06 133 THR A CA 1
ATOM 1108 C C . THR A 1 133 ? -18.442 16.375 39.292 1.00 68.06 133 THR A C 1
ATOM 1110 O O . THR A 1 133 ? -19.339 16.177 40.136 1.00 68.06 133 THR A O 1
#

Foldseek 3Di:
DLVQQQVVADQHGDDLVSLCVRPVDDSVVSVVVVVVNVVCCVPDPDNGNDDDQAADDPPPDDDPDPSHDDYCPDPPPPDDPDPDPPVVVVVVVVVVVVVVVVVVVVVVVVVVVVVVVVVVVVVVVVVVVVVVD

InterPro domains:
  IPR024943 Enhancer of polycomb protein [PTHR14898] (1-132)

Secondary structure (DSSP, 8-state):
-HHHHHHH-SSSPPPHHHHHHHH-S-HHHHHHHHHHHHHHHHH-SSS-SS--PBPPPTT------TTB-S----------SS----HHHHHHHHHHHHHHHHHHHHHHHHHHHHHHHHHHHHHHHHHHHHHH-

Radius of gyration: 25.79 Å; chains: 1; bounding box: 47×44×66 Å